Protein AF-A0A397GW23-F1 (afdb_monomer_lite)

Sequence (133 aa):
MIYLKLAGLKISDALLKAILRSCPDINFLILDRSYGFTNIPIIEIAKYCLKLLHLNLDACKSLTDRCISEITRFCPNLKYISLVSLYRDNNISSKSVIEIAQSCPNLVYLNLNGQPFINDESICMIVRSCVNL

Organism: NCBI:txid1348612

pLDDT: mean 95.57, std 4.01, range [76.81, 98.69]

Foldseek 3Di:
DDADADALEAAALVRLQVCLQVCLQYQEYHHHNYEHYALVSLLCNLVRNLNYAEDHPAAYQHAALNSLLSNLQSNQNHAYYAHHYPDPNHHDALSSLLSNLVRHLCHQYYHDHPPPHYDPVSVVSNVVRNVND

Secondary structure (DSSP, 8-state):
-EEEE--S-B--HHHHHHHHHH-TTEEEEE-TT-BS--HHHHHHHHHH-TT--EEE-TT-SS-BHHHHHHHHHH-TT--EEE-----TT-B-BHHHHHHHHHH-TT--EEE-TT-TB--HHHHHHHHHH-TT-

InterPro domains:
  IPR006553 Leucine-rich repeat, cysteine-containing subtype [SM00367] (23-48)
  IPR006553 Leucine-rich repeat, cysteine-containing subtype [SM00367] (49-74)
  IPR006553 Leucine-rich repeat, cysteine-containing subtype [SM00367] (75-103)
  IPR006553 Leucine-rich repeat, cysteine-containing subtype [SM00367] (104-129)
  IPR032675 Leucine-rich repeat domain superfamily [G3DSA:3.80.10.10] (1-133)

Radius of gyration: 13.63 Å; chains: 1; bounding box: 31×33×27 Å

Structure (mmCIF, N/CA/C/O backbone):
data_AF-A0A397GW23-F1
#
_entry.id   AF-A0A397GW23-F1
#
loop_
_atom_site.group_PDB
_atom_site.id
_atom_site.type_symbol
_atom_site.label_atom_id
_atom_site.label_alt_id
_atom_site.label_comp_id
_atom_site.label_asym_id
_atom_site.label_entity_id
_atom_site.label_seq_id
_atom_site.pdbx_PDB_ins_code
_atom_site.Cartn_x
_atom_site.Cartn_y
_atom_site.Cartn_z
_atom_site.occupancy
_atom_site.B_iso_or_equiv
_atom_site.auth_seq_id
_atom_site.auth_comp_id
_atom_site.auth_asym_id
_atom_site.auth_atom_id
_atom_site.pdbx_PDB_model_num
ATOM 1 N N . MET A 1 1 ? -18.464 2.327 8.095 1.00 78.44 1 MET A N 1
ATOM 2 C CA . MET A 1 1 ? -17.479 1.617 7.258 1.00 78.44 1 MET A CA 1
ATOM 3 C C . MET A 1 1 ? -17.502 2.252 5.880 1.00 78.44 1 MET A C 1
ATOM 5 O O . MET A 1 1 ? -18.526 2.138 5.220 1.00 78.44 1 MET A O 1
ATOM 9 N N . ILE A 1 2 ? -16.457 2.982 5.484 1.00 94.12 2 ILE A N 1
ATOM 10 C CA . ILE A 1 2 ? -16.412 3.649 4.171 1.00 94.12 2 ILE A CA 1
ATOM 11 C C . ILE A 1 2 ? -15.640 2.776 3.185 1.00 94.12 2 ILE A C 1
ATOM 13 O O . ILE A 1 2 ? -14.498 2.383 3.445 1.00 94.12 2 ILE A O 1
ATOM 17 N N . TYR A 1 3 ? -16.283 2.496 2.054 1.00 97.44 3 TYR A N 1
ATOM 18 C CA . TYR A 1 3 ? -15.721 1.754 0.936 1.00 97.44 3 TYR A CA 1
ATOM 19 C C . TYR A 1 3 ? -15.589 2.678 -0.270 1.00 97.44 3 TYR A C 1
ATOM 21 O O . TYR A 1 3 ? -16.586 3.228 -0.736 1.00 97.44 3 TYR A O 1
ATOM 29 N N . LEU A 1 4 ? -14.369 2.836 -0.780 1.00 97.50 4 LEU A N 1
ATOM 30 C CA . LEU A 1 4 ? -14.084 3.649 -1.952 1.00 97.50 4 LEU A CA 1
ATOM 31 C C . LEU A 1 4 ? -13.298 2.839 -2.983 1.00 97.50 4 LEU A C 1
ATOM 33 O O . LEU A 1 4 ? -12.176 2.396 -2.733 1.00 97.50 4 LEU A O 1
ATOM 37 N N . LYS A 1 5 ? -13.884 2.700 -4.174 1.00 97.75 5 LYS A N 1
ATOM 38 C CA . LYS A 1 5 ? -13.251 2.067 -5.328 1.00 97.75 5 LYS A CA 1
ATOM 39 C C . LYS A 1 5 ? -13.196 3.030 -6.502 1.00 97.75 5 LYS A C 1
ATOM 41 O O . LYS A 1 5 ? -14.227 3.460 -7.005 1.00 97.75 5 LYS A O 1
ATOM 46 N N . LEU A 1 6 ? -11.980 3.325 -6.942 1.00 96.69 6 LEU A N 1
ATOM 47 C CA . LEU A 1 6 ? -11.660 4.181 -8.076 1.00 96.69 6 LEU A CA 1
ATOM 48 C C . LEU A 1 6 ? -10.734 3.388 -8.997 1.00 96.69 6 LEU A C 1
ATOM 50 O O . LEU A 1 6 ? -9.535 3.633 -9.022 1.00 96.69 6 LEU A O 1
ATOM 54 N N . ALA A 1 7 ? -11.279 2.380 -9.675 1.00 96.50 7 ALA A N 1
ATOM 55 C CA . ALA A 1 7 ? -10.526 1.411 -10.468 1.00 96.50 7 ALA A CA 1
ATOM 56 C C . ALA A 1 7 ? -10.417 1.826 -11.942 1.00 96.50 7 ALA A C 1
ATOM 58 O O . ALA A 1 7 ? -11.426 2.174 -12.554 1.00 96.50 7 ALA A O 1
ATOM 59 N N . GLY A 1 8 ? -9.220 1.746 -12.525 1.00 96.88 8 GLY A N 1
ATOM 60 C CA . GLY A 1 8 ? -8.973 2.032 -13.943 1.00 96.88 8 GLY A CA 1
ATOM 61 C C . GLY A 1 8 ? -9.183 3.495 -14.347 1.00 96.88 8 GLY A C 1
ATOM 62 O O . GLY A 1 8 ? -9.385 3.780 -15.526 1.00 96.88 8 GLY A O 1
ATOM 63 N N . LEU A 1 9 ? -9.165 4.426 -13.390 1.00 97.56 9 LEU A N 1
ATOM 64 C CA . LEU A 1 9 ? -9.433 5.842 -13.626 1.00 97.56 9 LEU A CA 1
ATOM 65 C C . LEU A 1 9 ? -8.136 6.648 -13.762 1.00 97.56 9 LEU A C 1
ATOM 67 O O . LEU A 1 9 ? -7.140 6.397 -13.078 1.00 97.56 9 LEU A O 1
ATOM 71 N N . LYS A 1 10 ? -8.177 7.690 -14.601 1.00 97.44 10 LYS A N 1
ATOM 72 C CA . LYS A 1 10 ? -7.160 8.748 -14.606 1.00 97.44 10 LYS A CA 1
ATOM 73 C C . LYS A 1 10 ? -7.453 9.727 -13.467 1.00 97.44 10 LYS A C 1
ATOM 75 O O . LYS A 1 10 ? -8.380 10.526 -13.564 1.00 97.44 10 LYS A O 1
ATOM 80 N N . ILE A 1 11 ? -6.659 9.678 -12.405 1.00 97.38 11 ILE A N 1
ATOM 81 C CA . ILE A 1 11 ? -6.816 10.472 -11.181 1.00 97.38 11 ILE A CA 1
ATOM 82 C C . ILE A 1 11 ? -5.569 11.336 -11.014 1.00 97.38 11 ILE A C 1
ATOM 84 O O . ILE A 1 11 ? -4.459 10.820 -11.063 1.00 97.38 11 ILE A O 1
ATOM 88 N N . SER A 1 12 ? -5.736 12.643 -10.811 1.00 97.75 12 SER A N 1
ATOM 89 C CA . SER A 1 12 ? -4.613 13.537 -10.510 1.00 97.75 12 SER A CA 1
ATOM 90 C C . SER A 1 12 ? -4.237 13.497 -9.027 1.00 97.75 12 SER A C 1
ATOM 92 O O . SER A 1 12 ? -5.079 13.216 -8.172 1.00 97.75 12 SER A O 1
ATOM 94 N N . ASP A 1 13 ? -3.000 13.886 -8.704 1.00 98.19 13 ASP A N 1
ATOM 95 C CA . ASP A 1 13 ? -2.565 14.086 -7.313 1.00 98.19 13 ASP A CA 1
ATOM 96 C C . ASP A 1 13 ? -3.517 14.996 -6.536 1.00 98.19 13 ASP A C 1
ATOM 98 O O . ASP A 1 13 ? -3.865 14.698 -5.397 1.00 98.19 13 ASP A O 1
ATOM 102 N N . ALA A 1 14 ? -3.958 16.099 -7.149 1.00 98.31 14 ALA A N 1
ATOM 103 C CA . ALA A 1 14 ? -4.851 17.057 -6.506 1.00 98.31 14 ALA A CA 1
ATOM 104 C C . ALA A 1 14 ? -6.192 16.416 -6.121 1.00 98.31 14 ALA A C 1
ATOM 106 O O . ALA A 1 14 ? -6.656 16.598 -4.995 1.00 98.31 14 ALA A O 1
ATOM 107 N N . LEU A 1 15 ? -6.782 15.630 -7.028 1.00 97.38 15 LEU A N 1
ATOM 108 C CA . LEU A 1 15 ? -8.043 14.944 -6.769 1.00 97.38 15 LEU A CA 1
ATOM 109 C C . LEU A 1 15 ? -7.882 13.876 -5.683 1.00 97.38 15 LEU A C 1
ATOM 111 O O . LEU A 1 15 ? -8.672 13.844 -4.743 1.00 97.38 15 LEU A O 1
ATOM 115 N N . LEU A 1 16 ? -6.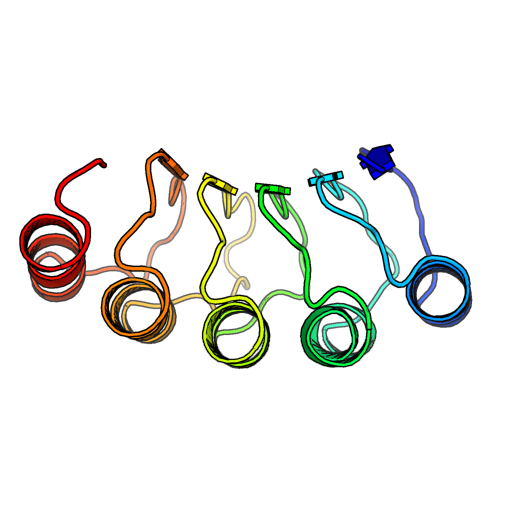844 13.038 -5.771 1.00 96.81 16 LEU A N 1
ATOM 116 C CA . LEU A 1 16 ? -6.629 11.981 -4.783 1.00 96.81 16 LEU A CA 1
ATOM 117 C C . LEU A 1 16 ? -6.382 12.571 -3.387 1.00 96.81 16 LEU A C 1
ATOM 119 O O . LEU A 1 16 ? -6.991 12.126 -2.421 1.00 96.81 16 LEU A O 1
ATOM 123 N N . LYS A 1 17 ? -5.582 13.637 -3.273 1.00 97.12 17 LYS A N 1
ATOM 124 C CA . LYS A 1 17 ? -5.375 14.342 -1.995 1.00 97.12 17 LYS A CA 1
ATOM 125 C C . LYS A 1 17 ? -6.660 14.943 -1.439 1.00 97.12 17 LYS A C 1
ATOM 127 O O . LYS A 1 17 ? -6.882 14.861 -0.234 1.00 97.12 17 LYS A O 1
ATOM 132 N N . ALA A 1 18 ? -7.493 15.548 -2.288 1.00 97.75 18 ALA A N 1
ATOM 133 C CA . ALA A 1 18 ? -8.775 16.100 -1.857 1.00 97.75 18 ALA A CA 1
ATOM 134 C C . ALA A 1 18 ? -9.671 15.005 -1.262 1.00 97.75 18 ALA A C 1
ATOM 136 O O . ALA A 1 18 ? -10.177 15.167 -0.157 1.00 97.75 18 ALA A O 1
ATOM 137 N N . ILE A 1 19 ? -9.773 13.855 -1.935 1.00 95.62 19 ILE A N 1
ATOM 138 C CA . ILE A 1 19 ? -10.533 12.694 -1.455 1.00 95.62 19 ILE A CA 1
ATOM 139 C C . ILE A 1 19 ? -10.017 12.217 -0.093 1.00 95.62 19 ILE A C 1
ATOM 141 O O . ILE A 1 19 ? -10.804 12.075 0.840 1.00 95.62 19 ILE A O 1
ATOM 145 N N . LEU A 1 20 ? -8.703 12.006 0.046 1.00 95.06 20 LEU A N 1
ATOM 146 C CA . LEU A 1 20 ? -8.108 11.519 1.297 1.00 95.06 20 LEU A CA 1
ATOM 147 C C . LEU A 1 20 ? -8.371 12.482 2.466 1.00 95.06 20 LEU A C 1
ATOM 149 O O . LEU A 1 20 ? -8.694 12.043 3.565 1.00 95.06 20 LEU A O 1
ATOM 153 N N . ARG A 1 21 ? -8.296 13.796 2.222 1.00 95.12 21 ARG A N 1
ATOM 154 C CA . ARG A 1 21 ? -8.560 14.833 3.235 1.00 95.12 21 ARG A CA 1
ATOM 155 C C . ARG A 1 21 ? -10.032 14.934 3.618 1.00 95.12 21 ARG A C 1
ATOM 157 O O . ARG A 1 21 ? -10.339 15.196 4.776 1.00 95.12 21 ARG A O 1
ATOM 164 N N . SER A 1 22 ? -10.932 14.754 2.656 1.00 95.06 22 SER A N 1
ATOM 165 C CA . SER A 1 22 ? -12.378 14.835 2.878 1.00 95.06 22 SER A CA 1
ATOM 166 C C . SER A 1 22 ? -12.966 13.558 3.479 1.00 95.06 22 SER A C 1
ATOM 168 O O . SER A 1 22 ? -14.058 13.602 4.041 1.00 95.06 22 SER A O 1
ATOM 170 N N . CYS A 1 23 ? -12.269 12.424 3.373 1.00 91.56 23 CYS A N 1
ATOM 171 C CA . CYS A 1 23 ? -12.761 11.121 3.814 1.00 91.56 23 CYS A CA 1
ATOM 172 C C . CYS A 1 23 ? -11.741 10.391 4.717 1.00 91.56 23 CYS A C 1
ATOM 174 O O . CYS A 1 23 ? -11.206 9.353 4.323 1.00 91.56 23 CYS A O 1
ATOM 176 N N . PRO A 1 24 ? -11.481 10.875 5.948 1.00 88.56 24 PRO A N 1
ATOM 177 C CA . 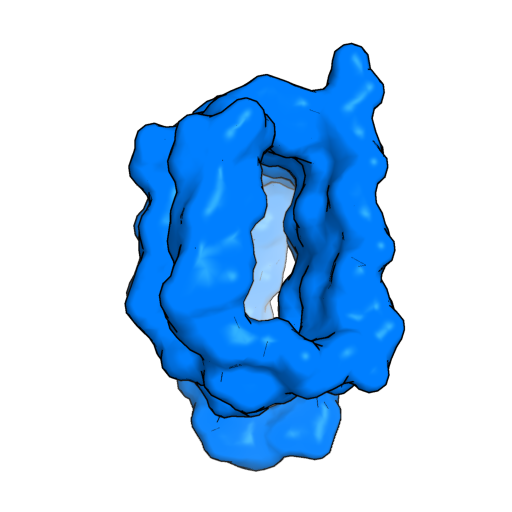PRO A 1 24 ? -10.501 10.253 6.847 1.00 88.56 24 PRO A CA 1
ATOM 178 C C . PRO A 1 24 ? -10.926 8.865 7.370 1.00 88.56 24 PRO A C 1
ATOM 180 O O . PRO A 1 24 ? -10.094 8.057 7.776 1.00 88.56 24 PRO A O 1
ATOM 183 N N . ASP A 1 25 ? -12.221 8.543 7.319 1.00 93.19 25 ASP A N 1
ATOM 184 C CA . ASP A 1 25 ? -12.777 7.276 7.815 1.00 93.19 25 ASP A CA 1
ATOM 185 C C . ASP A 1 25 ? -12.795 6.139 6.771 1.00 93.19 25 ASP A C 1
ATOM 187 O O . ASP A 1 25 ? -13.524 5.156 6.934 1.00 93.19 25 ASP A O 1
ATOM 191 N N . ILE A 1 26 ? -12.017 6.248 5.686 1.00 96.25 26 ILE A N 1
ATOM 192 C CA . ILE A 1 26 ? -11.896 5.181 4.679 1.00 96.25 26 ILE A CA 1
ATOM 193 C C . ILE A 1 26 ? -11.368 3.894 5.327 1.00 96.25 26 ILE A C 1
ATOM 195 O O . ILE A 1 26 ? -10.286 3.863 5.911 1.00 96.25 26 ILE A O 1
ATOM 199 N N . ASN A 1 27 ? -12.130 2.809 5.171 1.00 97.81 27 ASN A N 1
ATOM 200 C CA . ASN A 1 27 ? -11.732 1.467 5.594 1.00 97.81 27 ASN A CA 1
ATOM 201 C C . ASN A 1 27 ? -11.266 0.610 4.410 1.00 97.81 27 ASN A C 1
ATOM 203 O O . ASN A 1 27 ? -10.395 -0.239 4.585 1.00 97.81 27 ASN A O 1
ATOM 207 N N . PHE A 1 28 ? -11.830 0.831 3.219 1.00 98.44 28 PHE A N 1
ATOM 208 C CA . PHE A 1 28 ? -11.479 0.110 1.995 1.00 98.44 28 PHE A CA 1
ATOM 209 C C . PHE A 1 28 ? -11.123 1.117 0.910 1.00 98.44 28 PHE A C 1
ATOM 211 O O . PHE A 1 28 ? -11.976 1.913 0.513 1.00 98.44 28 PHE A O 1
ATOM 218 N N . LEU A 1 29 ? -9.881 1.066 0.432 1.00 98.00 29 LEU A N 1
ATOM 219 C CA . LEU A 1 29 ? -9.387 1.908 -0.650 1.00 98.00 29 LEU A CA 1
ATOM 220 C C . LEU A 1 29 ? -8.867 1.037 -1.791 1.00 98.00 29 LEU A C 1
ATOM 222 O O . LEU A 1 29 ? -7.871 0.328 -1.642 1.00 98.00 29 LEU A O 1
ATOM 226 N N . ILE A 1 30 ? -9.546 1.109 -2.933 1.00 98.31 30 ILE A N 1
ATOM 227 C CA . ILE A 1 30 ? -9.211 0.350 -4.140 1.00 98.31 30 ILE A CA 1
ATOM 228 C C . ILE A 1 30 ? -8.864 1.334 -5.255 1.00 98.31 30 ILE A C 1
ATOM 230 O O . ILE A 1 30 ? -9.736 2.076 -5.713 1.00 98.31 30 ILE A O 1
ATOM 234 N N . LEU A 1 31 ? -7.608 1.323 -5.699 1.00 97.62 31 LEU A N 1
ATOM 235 C CA . LEU A 1 31 ? -7.094 2.149 -6.798 1.00 97.62 31 LEU A CA 1
ATOM 236 C C . LEU A 1 31 ? -6.589 1.292 -7.972 1.00 97.62 31 LEU A C 1
ATOM 238 O O . LEU A 1 31 ? -5.769 1.761 -8.760 1.00 97.62 31 LEU A O 1
ATOM 242 N N . ASP A 1 32 ? -7.047 0.040 -8.088 1.00 95.75 32 ASP A N 1
ATOM 243 C CA . ASP A 1 32 ? -6.520 -0.921 -9.062 1.00 95.75 32 ASP A CA 1
ATOM 244 C C . ASP A 1 32 ? -6.517 -0.356 -10.491 1.00 95.75 32 ASP A C 1
ATOM 246 O O . ASP A 1 32 ? -7.510 0.207 -10.952 1.00 95.75 32 ASP A O 1
ATOM 250 N N . ARG A 1 33 ? -5.383 -0.476 -11.189 1.00 96.19 33 ARG A N 1
ATOM 251 C CA . ARG A 1 33 ? -5.140 0.044 -12.550 1.00 96.19 33 ARG A CA 1
ATOM 252 C C . ARG A 1 33 ? -5.344 1.555 -12.725 1.00 96.19 33 ARG A C 1
ATOM 254 O O . ARG A 1 33 ? -5.295 2.039 -13.857 1.00 96.19 33 ARG A O 1
ATOM 261 N N . SER A 1 34 ? -5.559 2.316 -11.656 1.00 97.00 34 SER A N 1
ATOM 262 C CA . SER A 1 34 ? -5.664 3.771 -11.746 1.00 97.00 34 SER A CA 1
ATOM 263 C C . SER A 1 34 ? -4.295 4.420 -11.903 1.00 97.00 34 SER A C 1
ATOM 265 O O . SER A 1 34 ? -3.268 3.904 -11.455 1.00 97.00 34 SER A O 1
ATOM 267 N N . TYR A 1 35 ? -4.283 5.557 -12.594 1.00 95.38 35 TYR A N 1
ATOM 268 C CA . TYR A 1 35 ? -3.067 6.214 -13.068 1.00 95.38 35 TYR A CA 1
ATOM 269 C C . TYR A 1 35 ? -3.227 7.736 -13.096 1.00 95.38 35 TYR A C 1
ATOM 271 O O . TYR A 1 35 ? -4.324 8.258 -12.933 1.00 95.38 35 TYR A O 1
ATOM 279 N N . GLY A 1 36 ? -2.136 8.462 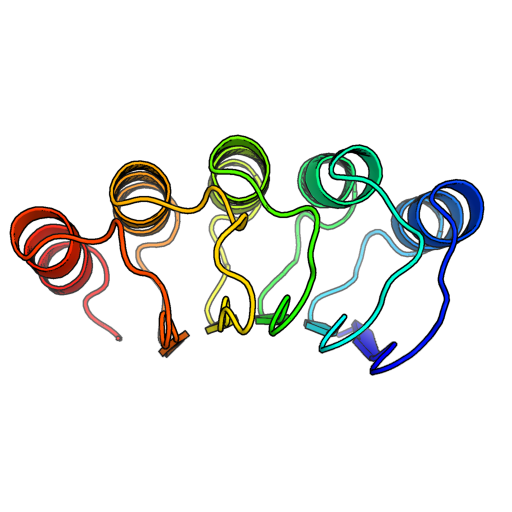-13.346 1.00 96.00 36 GLY A N 1
ATOM 280 C CA . GLY A 1 36 ? -2.136 9.931 -13.392 1.00 96.00 36 GLY A CA 1
ATOM 281 C C . GLY A 1 36 ? -1.752 10.608 -12.074 1.00 96.00 36 GLY A C 1
ATOM 282 O O . GLY A 1 36 ? -1.713 11.838 -12.027 1.00 96.00 36 GLY A O 1
ATOM 283 N N . PHE A 1 37 ? -1.431 9.816 -11.047 1.00 96.19 37 PHE A N 1
ATOM 284 C CA . PHE A 1 37 ? -0.920 10.274 -9.762 1.00 96.19 37 PHE A CA 1
ATOM 285 C C . PHE A 1 37 ? 0.512 9.778 -9.512 1.00 96.19 37 PHE A C 1
ATOM 287 O O . PHE A 1 37 ? 0.926 8.751 -10.047 1.00 96.19 37 PHE A O 1
ATOM 294 N N . THR A 1 38 ? 1.260 10.515 -8.695 1.00 96.19 38 THR A N 1
ATOM 295 C CA . THR A 1 38 ? 2.610 10.190 -8.226 1.00 96.19 38 THR A CA 1
ATOM 296 C C . THR A 1 38 ? 2.567 9.368 -6.933 1.00 96.19 38 THR A C 1
ATOM 298 O O . THR A 1 38 ? 1.509 9.063 -6.386 1.00 96.19 38 THR A O 1
ATOM 301 N N . ASN A 1 39 ? 3.729 9.035 -6.372 1.00 95.44 39 ASN A N 1
ATOM 302 C CA . ASN A 1 39 ? 3.804 8.380 -5.066 1.00 95.44 39 ASN A CA 1
ATOM 303 C C . ASN A 1 39 ? 3.363 9.278 -3.889 1.00 95.44 39 ASN A C 1
ATOM 305 O O . ASN A 1 39 ? 3.100 8.769 -2.799 1.00 95.44 39 ASN A O 1
ATOM 309 N N . ILE A 1 40 ? 3.268 10.599 -4.082 1.00 96.81 40 ILE A N 1
ATOM 310 C CA . ILE A 1 40 ? 2.977 11.568 -3.018 1.00 96.81 40 ILE A CA 1
ATOM 311 C C . ILE A 1 40 ? 1.589 11.356 -2.393 1.00 96.81 40 ILE A C 1
ATOM 313 O O . ILE A 1 40 ? 1.523 11.193 -1.173 1.00 96.81 40 ILE A O 1
ATOM 317 N N . PRO A 1 41 ? 0.473 11.344 -3.150 1.00 96.62 41 PRO A N 1
ATOM 318 C CA . PRO A 1 41 ? -0.840 11.090 -2.560 1.00 96.62 41 PRO A CA 1
ATOM 319 C C . PRO A 1 41 ? -0.952 9.702 -1.920 1.00 96.62 41 PRO A C 1
ATOM 321 O O . PRO A 1 41 ? -1.665 9.558 -0.935 1.00 96.62 41 PRO A O 1
ATOM 324 N N . ILE A 1 42 ? -0.222 8.700 -2.421 1.00 96.19 42 ILE A N 1
ATOM 325 C CA . ILE A 1 42 ? -0.194 7.359 -1.821 1.00 96.19 42 ILE A CA 1
ATOM 326 C C . ILE A 1 42 ? 0.450 7.402 -0.433 1.00 96.19 42 ILE A C 1
ATOM 328 O O . ILE A 1 42 ? -0.084 6.829 0.506 1.00 96.19 42 ILE A O 1
ATOM 332 N N . ILE A 1 43 ? 1.541 8.150 -0.262 1.00 96.50 43 ILE A N 1
ATOM 333 C CA . ILE A 1 43 ? 2.132 8.386 1.063 1.00 96.50 43 ILE A CA 1
ATOM 334 C C . ILE A 1 43 ? 1.167 9.175 1.969 1.00 96.50 43 ILE A C 1
ATOM 336 O O . ILE A 1 43 ? 1.094 8.912 3.166 1.00 96.50 43 ILE A O 1
ATOM 340 N N . GLU A 1 44 ? 0.389 10.123 1.428 1.00 95.88 44 GLU A N 1
ATOM 341 C CA . GLU A 1 44 ? -0.609 10.877 2.210 1.00 95.88 44 GLU A CA 1
ATOM 342 C C . GLU A 1 44 ? -1.762 10.001 2.741 1.00 95.88 44 GLU A C 1
ATOM 344 O O . GLU A 1 44 ? -2.395 10.394 3.721 1.00 95.88 44 GLU A O 1
ATOM 349 N N . ILE A 1 45 ? -1.990 8.797 2.197 1.00 95.38 45 ILE A N 1
ATOM 350 C CA . ILE A 1 45 ? -2.937 7.821 2.769 1.00 95.38 45 ILE A CA 1
ATOM 351 C C . ILE A 1 45 ? -2.614 7.570 4.248 1.00 95.38 45 ILE A C 1
ATOM 353 O O . ILE A 1 45 ? -3.514 7.606 5.086 1.00 95.38 45 ILE A O 1
ATOM 357 N N . ALA A 1 46 ? -1.328 7.414 4.574 1.00 93.56 46 ALA A N 1
ATOM 358 C CA . ALA A 1 46 ? -0.837 7.178 5.930 1.00 93.56 46 ALA A CA 1
ATOM 359 C C . ALA A 1 46 ? -1.156 8.319 6.912 1.00 93.56 46 ALA A C 1
ATOM 361 O O . ALA A 1 46 ? -1.118 8.123 8.120 1.00 93.56 46 ALA A O 1
ATOM 362 N N . LYS A 1 47 ? -1.465 9.520 6.409 1.00 93.44 47 LYS A N 1
ATOM 363 C CA . LYS A 1 47 ? -1.789 10.690 7.237 1.00 93.44 47 LYS A CA 1
ATOM 364 C C . LYS A 1 47 ? -3.277 10.821 7.525 1.00 93.44 47 LYS A C 1
ATOM 366 O O . LYS A 1 47 ? -3.640 11.336 8.578 1.00 93.44 47 LYS A O 1
ATOM 371 N N . TYR A 1 48 ? -4.126 10.415 6.583 1.00 94.75 48 TYR A N 1
ATOM 372 C CA . TYR A 1 48 ? -5.559 10.704 6.644 1.00 94.75 48 TYR A CA 1
ATOM 373 C C . TYR A 1 48 ? -6.421 9.462 6.867 1.00 94.75 48 TYR A C 1
ATOM 375 O O . TYR A 1 48 ? -7.426 9.552 7.561 1.00 94.75 48 TYR A O 1
ATOM 383 N N . CYS A 1 49 ? -6.034 8.302 6.335 1.00 94.50 49 CYS A N 1
ATOM 384 C CA . CYS A 1 49 ? -6.865 7.096 6.328 1.00 94.50 49 CYS A CA 1
ATOM 385 C C . CYS A 1 49 ? -6.410 6.069 7.377 1.00 94.50 49 CYS A C 1
ATOM 387 O O . CYS A 1 49 ? -6.190 4.900 7.072 1.00 94.50 49 CYS A O 1
ATOM 389 N N . LEU A 1 50 ? -6.293 6.494 8.638 1.00 95.44 50 LEU A N 1
ATOM 390 C CA . LEU A 1 50 ? -5.748 5.684 9.745 1.00 95.44 50 LEU A CA 1
ATOM 391 C C . LEU A 1 50 ? -6.611 4.463 10.125 1.00 95.44 50 LEU A C 1
ATOM 393 O O . LEU A 1 50 ? -6.185 3.596 10.886 1.00 95.44 50 LEU A O 1
ATOM 397 N N . LYS A 1 51 ? -7.846 4.392 9.611 1.00 96.12 51 LYS A N 1
ATOM 398 C CA . LYS A 1 51 ? -8.801 3.296 9.844 1.00 96.12 51 LYS A CA 1
ATOM 399 C C . LYS A 1 51 ? -8.819 2.264 8.710 1.00 96.12 51 LYS A C 1
ATOM 401 O O . LYS A 1 51 ? -9.763 1.471 8.624 1.00 96.12 51 LYS A O 1
ATOM 406 N N . LEU A 1 52 ? -7.815 2.279 7.833 1.00 97.50 52 LEU A N 1
ATOM 407 C CA . LEU A 1 52 ? -7.720 1.345 6.718 1.00 97.50 52 LEU A CA 1
ATOM 408 C C . LEU A 1 52 ? -7.661 -0.110 7.189 1.00 97.50 52 LEU A C 1
ATOM 410 O O . LEU A 1 52 ? -6.876 -0.482 8.057 1.00 97.50 52 LEU A O 1
ATOM 414 N N . LEU A 1 53 ? -8.494 -0.930 6.554 1.00 98.25 53 LEU A N 1
ATOM 415 C CA . LEU A 1 53 ? -8.562 -2.380 6.721 1.00 98.25 53 LEU A CA 1
ATOM 416 C C . LEU A 1 53 ? -8.198 -3.103 5.421 1.00 98.25 53 LEU A C 1
ATOM 418 O O . LEU A 1 53 ? -7.670 -4.212 5.463 1.00 98.25 53 LEU A O 1
ATOM 422 N N . HIS A 1 54 ? -8.475 -2.484 4.272 1.00 98.69 54 HIS A N 1
ATOM 423 C CA . HIS A 1 54 ? -8.262 -3.070 2.958 1.00 98.69 54 HIS A CA 1
ATOM 424 C C . HIS A 1 54 ? -7.660 -2.045 2.004 1.00 98.69 54 HIS A C 1
ATOM 426 O O . HIS A 1 54 ? -8.249 -0.990 1.752 1.00 98.69 54 HIS A O 1
ATOM 432 N N . LEU A 1 55 ? -6.517 -2.399 1.428 1.00 98.56 55 LEU A N 1
ATOM 433 C CA . LEU A 1 55 ? -5.819 -1.599 0.439 1.00 98.56 55 LEU A CA 1
ATOM 434 C C . LEU A 1 55 ? -5.530 -2.434 -0.807 1.00 98.56 55 LEU A C 1
ATOM 436 O O . LEU A 1 55 ? -4.895 -3.485 -0.734 1.00 98.56 55 LEU A O 1
ATOM 440 N N . ASN A 1 56 ? -5.960 -1.934 -1.961 1.00 98.56 56 ASN A N 1
ATOM 441 C CA . ASN A 1 56 ? -5.591 -2.496 -3.253 1.00 98.56 56 ASN A CA 1
ATOM 442 C C . ASN A 1 56 ? -4.980 -1.397 -4.130 1.00 98.56 56 ASN A C 1
ATOM 444 O O . ASN A 1 56 ? -5.651 -0.417 -4.465 1.00 98.56 56 ASN A O 1
ATOM 448 N N . LEU A 1 57 ? -3.712 -1.593 -4.495 1.00 97.38 57 LEU A N 1
ATOM 449 C CA . LEU A 1 57 ? -2.935 -0.736 -5.394 1.00 97.38 57 LEU A CA 1
ATOM 450 C C . LEU A 1 57 ? -2.419 -1.529 -6.608 1.00 97.38 57 LEU A C 1
ATOM 452 O O . LEU A 1 57 ? -1.372 -1.210 -7.175 1.00 97.38 57 LEU A O 1
ATOM 456 N N . ASP A 1 58 ? -3.129 -2.589 -6.992 1.00 97.62 58 ASP A N 1
ATOM 457 C CA . ASP A 1 58 ? -2.747 -3.450 -8.105 1.00 97.62 58 ASP A CA 1
ATOM 458 C C . ASP A 1 58 ? -2.556 -2.629 -9.382 1.00 97.62 58 ASP A C 1
ATOM 460 O O . ASP A 1 58 ? -3.385 -1.795 -9.744 1.00 97.62 58 ASP A O 1
ATOM 464 N N . ALA A 1 59 ? -1.473 -2.892 -10.107 1.00 95.69 59 ALA A N 1
ATOM 465 C CA . ALA A 1 59 ? -1.164 -2.260 -11.383 1.00 95.69 59 ALA A CA 1
ATOM 466 C C . ALA A 1 59 ? -1.152 -0.715 -11.352 1.00 95.69 59 ALA A C 1
ATOM 468 O O . ALA A 1 59 ? -1.411 -0.070 -12.377 1.00 95.69 59 ALA A O 1
ATOM 469 N N . CYS A 1 60 ? -0.774 -0.113 -10.221 1.00 94.50 60 CYS A N 1
ATOM 470 C CA . CYS A 1 60 ? -0.349 1.286 -10.145 1.00 94.50 60 CYS A CA 1
ATOM 471 C C . CYS A 1 60 ? 1.156 1.415 -10.478 1.00 94.50 60 CYS A C 1
ATOM 473 O O . CYS A 1 60 ? 1.960 0.587 -10.054 1.00 94.50 60 CYS A O 1
ATOM 475 N N . LYS A 1 61 ? 1.544 2.448 -11.246 1.00 89.50 61 LYS A N 1
ATOM 476 C CA . LYS A 1 61 ? 2.927 2.649 -11.753 1.00 89.50 61 LYS A CA 1
ATOM 477 C C . LYS A 1 61 ? 3.871 3.381 -10.794 1.00 89.50 61 LYS A C 1
ATOM 479 O O . LYS A 1 61 ? 5.077 3.356 -10.981 1.00 89.50 61 LYS A O 1
ATOM 484 N N . SER A 1 62 ? 3.334 4.090 -9.804 1.00 87.31 62 SER A N 1
ATOM 485 C CA . SER A 1 62 ? 4.109 5.002 -8.948 1.00 87.31 62 SER A CA 1
ATOM 486 C C . SER A 1 62 ? 4.268 4.477 -7.525 1.00 87.31 62 SER A C 1
ATOM 488 O O . SER A 1 62 ? 4.274 5.257 -6.574 1.00 87.31 62 SER A O 1
ATOM 490 N N . LEU A 1 63 ? 4.363 3.156 -7.363 1.00 93.69 63 LEU A N 1
ATOM 491 C CA . LEU A 1 63 ? 4.557 2.539 -6.056 1.00 93.69 63 LEU A CA 1
ATOM 492 C C . LEU A 1 63 ? 6.046 2.395 -5.742 1.00 93.69 63 LEU A C 1
ATOM 494 O O . LEU A 1 63 ? 6.869 2.055 -6.591 1.00 93.69 63 LEU A O 1
ATOM 498 N N . THR A 1 64 ? 6.386 2.673 -4.489 1.00 95.31 64 THR A N 1
ATOM 499 C CA . THR A 1 64 ? 7.750 2.572 -3.961 1.00 95.31 64 THR A CA 1
ATOM 500 C C . THR A 1 64 ? 7.711 1.939 -2.582 1.00 95.31 64 THR A C 1
ATOM 502 O O . THR A 1 64 ? 6.689 2.048 -1.901 1.00 95.31 64 THR A O 1
ATOM 505 N N . ASP A 1 65 ? 8.825 1.365 -2.127 1.00 97.12 65 ASP A N 1
ATOM 506 C CA . ASP A 1 65 ? 8.920 0.828 -0.764 1.00 97.12 65 ASP A CA 1
ATOM 507 C C . ASP A 1 65 ? 8.496 1.841 0.311 1.00 97.12 65 ASP A C 1
ATOM 509 O O . ASP A 1 65 ? 7.846 1.494 1.295 1.00 97.12 65 ASP A O 1
ATOM 513 N N . ARG A 1 66 ? 8.783 3.129 0.084 1.00 97.12 66 ARG A N 1
ATOM 514 C CA . ARG A 1 66 ? 8.365 4.211 0.981 1.00 97.12 66 ARG A CA 1
ATOM 515 C C . ARG A 1 66 ? 6.844 4.345 1.071 1.00 97.12 66 ARG A C 1
ATOM 517 O O . ARG A 1 66 ? 6.339 4.623 2.150 1.00 97.12 66 ARG A O 1
ATOM 524 N N . CYS A 1 67 ? 6.118 4.163 -0.033 1.00 96.75 67 CYS A N 1
ATOM 525 C CA . CYS A 1 67 ? 4.653 4.195 -0.021 1.00 96.75 67 CYS A CA 1
ATOM 526 C C . CYS A 1 67 ? 4.101 3.162 0.954 1.00 96.75 67 CYS A C 1
ATOM 528 O O . CYS A 1 67 ? 3.282 3.495 1.803 1.00 96.75 67 CYS A O 1
ATOM 530 N N . ILE A 1 68 ? 4.573 1.922 0.823 1.00 97.75 68 ILE A N 1
ATOM 531 C CA . ILE A 1 68 ? 4.093 0.810 1.636 1.00 97.75 68 ILE A CA 1
ATOM 532 C C . ILE A 1 68 ? 4.496 1.023 3.085 1.00 97.75 68 ILE A C 1
ATOM 534 O O . ILE A 1 68 ? 3.642 0.931 3.956 1.00 97.75 68 ILE A O 1
ATOM 538 N N . SER A 1 69 ? 5.751 1.407 3.323 1.00 97.69 69 SER A N 1
ATOM 539 C CA . SER A 1 69 ? 6.262 1.572 4.677 1.00 97.69 69 SER A CA 1
ATOM 540 C C . SER A 1 69 ? 5.533 2.646 5.481 1.00 97.69 69 SER A C 1
ATOM 542 O O . SER A 1 69 ? 5.192 2.425 6.641 1.00 97.69 69 SER A O 1
ATOM 544 N N . GLU A 1 70 ? 5.235 3.793 4.868 1.00 97.69 70 GLU A N 1
ATOM 545 C CA . GLU A 1 70 ? 4.438 4.828 5.528 1.00 97.69 70 GLU A CA 1
ATOM 546 C C . GLU A 1 70 ? 3.017 4.322 5.808 1.00 97.69 70 GLU A C 1
ATOM 548 O O . GLU A 1 70 ? 2.528 4.433 6.928 1.00 97.69 70 GLU A O 1
ATOM 553 N N . ILE A 1 71 ? 2.355 3.707 4.827 1.00 97.88 71 ILE A N 1
ATOM 554 C CA . ILE A 1 71 ? 0.983 3.223 5.010 1.00 97.88 71 ILE A CA 1
ATOM 555 C C . ILE A 1 71 ? 0.898 2.183 6.131 1.00 97.88 71 ILE A C 1
ATOM 557 O O . ILE A 1 71 ? 0.054 2.320 7.014 1.00 97.88 71 ILE A O 1
ATOM 561 N N . THR A 1 72 ? 1.749 1.158 6.119 1.00 97.50 72 THR A N 1
ATOM 562 C CA . THR A 1 72 ? 1.665 0.043 7.073 1.00 97.50 72 THR A CA 1
ATOM 563 C C . THR A 1 72 ? 1.984 0.489 8.492 1.00 97.50 72 THR A C 1
ATOM 565 O O . THR A 1 72 ? 1.308 0.058 9.424 1.00 97.50 72 THR A O 1
ATOM 568 N N . ARG A 1 73 ? 2.939 1.413 8.661 1.00 97.00 73 ARG A N 1
ATOM 569 C CA . ARG A 1 73 ? 3.309 1.969 9.971 1.00 97.00 73 ARG A CA 1
ATOM 570 C C . ARG A 1 73 ? 2.161 2.727 10.635 1.00 97.00 73 ARG A C 1
ATOM 572 O O . ARG A 1 73 ? 1.985 2.635 11.846 1.00 97.00 73 ARG A O 1
ATOM 579 N N . PHE A 1 74 ? 1.387 3.482 9.856 1.00 96.62 74 PHE A N 1
ATOM 580 C CA . PHE A 1 74 ? 0.286 4.299 10.378 1.00 96.62 74 PHE A CA 1
ATOM 581 C C . PHE A 1 74 ? -1.086 3.611 10.308 1.00 96.62 74 PHE A C 1
ATOM 583 O O . PHE A 1 74 ? -2.035 4.080 10.935 1.00 96.62 74 PHE A O 1
ATOM 590 N N . CYS A 1 75 ? -1.196 2.481 9.602 1.00 96.75 75 CYS A N 1
ATOM 591 C CA . CYS A 1 75 ? -2.420 1.683 9.484 1.00 96.75 75 CYS A CA 1
ATOM 592 C C . CYS A 1 75 ? -2.208 0.239 9.995 1.00 96.75 75 CYS A C 1
ATOM 594 O O . CYS A 1 75 ? -2.363 -0.714 9.226 1.00 96.75 75 CYS A O 1
ATOM 596 N N . PRO A 1 76 ? -1.905 0.028 11.291 1.00 96.19 76 PRO A N 1
ATOM 597 C CA . PRO A 1 76 ? -1.568 -1.299 11.832 1.00 96.19 76 PRO A CA 1
ATOM 598 C C . PRO A 1 76 ? -2.739 -2.300 11.824 1.00 96.19 76 PRO A C 1
ATOM 600 O O . PRO A 1 76 ? -2.546 -3.499 12.017 1.00 96.19 76 PRO A O 1
ATOM 603 N N . ASN A 1 77 ? -3.966 -1.821 11.592 1.00 96.44 77 ASN A N 1
ATOM 604 C CA . ASN A 1 77 ? -5.179 -2.640 11.513 1.00 96.44 77 ASN A CA 1
ATOM 605 C C . ASN A 1 77 ? -5.470 -3.181 10.102 1.00 96.44 77 ASN A C 1
ATOM 607 O O . ASN A 1 77 ? -6.529 -3.779 9.893 1.00 96.44 77 ASN A O 1
ATOM 611 N N . LEU A 1 78 ? -4.570 -2.969 9.136 1.00 97.94 78 LEU A N 1
ATOM 612 C CA . LEU A 1 78 ? -4.700 -3.535 7.797 1.00 97.94 78 LEU A CA 1
ATOM 613 C C . LEU A 1 78 ? -4.840 -5.061 7.861 1.00 97.94 78 LEU A C 1
ATOM 615 O O . LEU A 1 78 ? -4.052 -5.756 8.499 1.00 97.94 78 LEU A O 1
ATOM 619 N N . LYS A 1 79 ? -5.853 -5.570 7.159 1.00 98.31 79 LYS A N 1
ATOM 620 C CA . LYS A 1 79 ? -6.156 -7.001 7.025 1.00 98.31 79 LYS A CA 1
ATOM 621 C C . LYS A 1 79 ? -5.942 -7.513 5.608 1.00 98.31 79 LYS A C 1
ATOM 623 O O . LYS A 1 79 ? -5.718 -8.702 5.423 1.00 98.31 79 LYS A O 1
ATOM 628 N N . TYR A 1 80 ? -6.018 -6.633 4.617 1.00 98.69 80 TYR A N 1
ATOM 629 C CA . TYR A 1 80 ? -5.895 -6.995 3.213 1.00 98.69 80 TYR A CA 1
ATOM 630 C C . TYR A 1 80 ? -4.997 -5.999 2.492 1.00 98.69 80 TYR A C 1
ATOM 632 O O . TYR A 1 80 ? -5.274 -4.796 2.495 1.00 98.69 80 TYR A O 1
ATOM 640 N N . ILE A 1 81 ? -3.957 -6.512 1.839 1.00 98.56 81 ILE A N 1
ATOM 641 C CA . ILE A 1 81 ? -3.052 -5.738 0.992 1.00 98.56 81 ILE A CA 1
ATOM 642 C C . ILE A 1 81 ? -2.886 -6.464 -0.348 1.00 98.56 81 ILE A C 1
ATOM 644 O O . ILE A 1 81 ? -2.507 -7.632 -0.394 1.00 98.56 81 ILE A O 1
ATOM 648 N N . SER A 1 82 ? -3.139 -5.764 -1.452 1.00 98.50 82 SER A N 1
ATOM 649 C CA . SER A 1 82 ? -2.847 -6.257 -2.802 1.00 98.50 82 SER A CA 1
ATOM 650 C C . SER A 1 82 ? -1.987 -5.248 -3.551 1.00 98.50 82 SER A C 1
ATOM 652 O O . SER A 1 82 ? -2.350 -4.072 -3.653 1.00 98.50 82 SER A O 1
ATOM 654 N N . LEU A 1 83 ? -0.824 -5.718 -4.006 1.00 97.19 83 LEU A N 1
ATOM 655 C CA . LEU A 1 83 ? 0.224 -4.948 -4.672 1.00 97.19 83 LEU A CA 1
ATOM 656 C C . LEU A 1 83 ? 0.678 -5.667 -5.947 1.00 97.19 83 LEU A C 1
ATOM 658 O O . LEU A 1 83 ? 1.875 -5.799 -6.190 1.00 97.19 83 LEU A O 1
ATOM 662 N N . VAL A 1 84 ? -0.243 -6.180 -6.759 1.00 96.62 84 VAL A N 1
ATOM 663 C CA . VAL A 1 84 ? 0.126 -6.842 -8.018 1.00 96.62 84 VAL A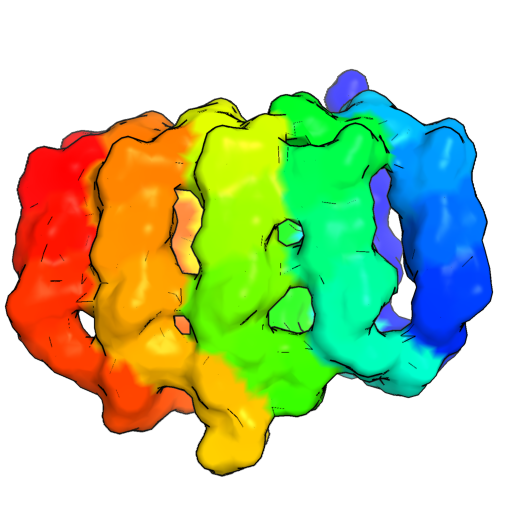 CA 1
ATOM 664 C C . VAL A 1 84 ? 0.861 -5.857 -8.920 1.00 96.62 84 VAL A C 1
ATOM 666 O O . VAL A 1 84 ? 0.369 -4.756 -9.167 1.00 96.62 84 VAL A O 1
ATOM 669 N N . SER A 1 85 ? 2.011 -6.249 -9.462 1.00 93.69 85 SER A N 1
ATOM 670 C CA . SER A 1 85 ? 2.715 -5.437 -10.455 1.00 93.69 85 SER A CA 1
ATOM 671 C C . SER A 1 85 ? 2.521 -5.983 -11.867 1.00 93.69 85 SER A C 1
ATOM 673 O O . SER A 1 85 ? 2.659 -7.178 -12.115 1.00 93.69 85 SER A O 1
ATOM 675 N N . LEU A 1 86 ? 2.244 -5.075 -12.806 1.00 90.94 86 LEU A N 1
ATOM 676 C CA . LEU A 1 86 ? 2.275 -5.328 -14.253 1.00 90.94 86 LEU A CA 1
ATOM 677 C C . LEU A 1 86 ? 3.435 -4.594 -14.943 1.00 90.94 86 LEU A C 1
ATOM 679 O O . LEU A 1 86 ? 3.539 -4.612 -16.169 1.00 90.94 86 LEU A O 1
ATOM 683 N N . TYR A 1 87 ? 4.291 -3.919 -14.170 1.00 84.25 87 TYR A N 1
ATOM 684 C CA . TYR A 1 87 ? 5.341 -3.052 -14.694 1.00 84.25 87 TYR A CA 1
ATOM 685 C C . TYR A 1 87 ? 6.703 -3.410 -14.103 1.00 84.25 87 TYR A C 1
ATOM 687 O O . TYR A 1 87 ? 6.809 -3.788 -12.936 1.00 84.25 87 TYR A O 1
ATOM 695 N N . ARG A 1 88 ? 7.755 -3.293 -14.922 1.00 77.00 88 ARG A N 1
ATOM 696 C CA . ARG A 1 88 ? 9.132 -3.617 -14.509 1.00 77.00 88 ARG A CA 1
ATOM 697 C C . ARG A 1 88 ? 9.776 -2.525 -13.654 1.00 77.00 88 ARG A C 1
ATOM 699 O O . ARG A 1 88 ? 10.752 -2.800 -12.974 1.00 77.00 88 ARG A O 1
ATOM 706 N N . ASP A 1 89 ? 9.253 -1.306 -13.720 1.00 76.81 89 ASP A N 1
ATOM 707 C CA . ASP A 1 89 ? 9.731 -0.118 -13.008 1.00 76.81 89 ASP A CA 1
ATOM 708 C C . ASP A 1 89 ? 9.102 0.051 -11.616 1.00 76.81 89 ASP A C 1
ATOM 710 O O . ASP A 1 89 ? 9.395 1.024 -10.922 1.00 76.81 89 ASP A O 1
ATOM 714 N N . ASN A 1 90 ? 8.268 -0.897 -11.173 1.00 77.00 90 ASN A N 1
ATOM 715 C CA . ASN A 1 90 ? 7.726 -0.873 -9.820 1.00 77.00 90 ASN A CA 1
ATOM 716 C C . ASN A 1 90 ? 8.832 -1.146 -8.797 1.00 77.00 90 ASN A C 1
ATOM 718 O O . ASN A 1 90 ? 9.509 -2.172 -8.848 1.00 77.00 90 ASN A O 1
ATOM 722 N N . ASN A 1 91 ? 8.990 -0.229 -7.844 1.00 87.44 91 ASN A N 1
ATOM 723 C CA . ASN A 1 91 ? 10.092 -0.248 -6.886 1.00 87.44 91 ASN A CA 1
ATOM 724 C C . ASN A 1 91 ? 9.639 -0.785 -5.519 1.00 87.44 91 ASN A C 1
ATOM 726 O O . ASN A 1 91 ? 9.885 -0.166 -4.479 1.00 87.44 91 ASN A O 1
ATOM 730 N N . ILE A 1 92 ? 8.897 -1.895 -5.553 1.00 95.44 92 ILE A N 1
ATOM 731 C CA . ILE A 1 92 ? 8.501 -2.671 -4.378 1.00 95.44 92 ILE A CA 1
ATOM 732 C C . ILE A 1 92 ? 9.457 -3.853 -4.258 1.00 95.44 92 ILE A C 1
ATOM 734 O O . ILE A 1 92 ? 9.651 -4.618 -5.203 1.00 95.44 92 ILE A O 1
ATOM 738 N N . SER A 1 93 ? 10.064 -3.989 -3.087 1.00 96.25 93 SER A N 1
ATOM 739 C CA . SER A 1 93 ? 11.053 -5.015 -2.793 1.00 96.25 93 SER A CA 1
ATOM 740 C C . SER A 1 93 ? 10.743 -5.737 -1.486 1.00 96.25 93 SER A C 1
ATOM 742 O O . SER A 1 93 ? 9.791 -5.421 -0.767 1.00 96.25 93 SER A O 1
ATOM 744 N N . SER A 1 94 ? 11.614 -6.680 -1.140 1.00 97.56 94 SER A N 1
ATOM 745 C CA . SER A 1 94 ? 11.634 -7.360 0.159 1.00 97.56 94 SER A CA 1
ATOM 746 C C . SER A 1 94 ? 11.568 -6.391 1.356 1.00 97.56 94 SER A C 1
ATOM 748 O O . SER A 1 94 ? 11.044 -6.758 2.402 1.00 97.56 94 SER A O 1
ATOM 750 N N . LYS A 1 95 ? 12.011 -5.130 1.211 1.00 97.19 95 LYS A N 1
ATOM 751 C CA . LYS A 1 95 ? 11.875 -4.100 2.260 1.00 97.19 95 LYS A CA 1
ATOM 752 C C . LYS A 1 95 ? 10.415 -3.793 2.602 1.00 97.19 95 LYS A C 1
ATOM 754 O O . LYS A 1 95 ? 10.076 -3.736 3.779 1.00 97.19 95 LYS A O 1
ATOM 759 N N . SER A 1 96 ? 9.551 -3.634 1.595 1.00 97.31 96 SER A N 1
ATOM 760 C CA . SER A 1 96 ? 8.107 -3.450 1.808 1.00 97.31 96 SER A CA 1
ATOM 761 C C . SER A 1 96 ? 7.497 -4.627 2.557 1.00 97.31 96 SER A C 1
ATOM 763 O O . SER A 1 96 ? 6.704 -4.443 3.473 1.00 97.31 96 SER A O 1
A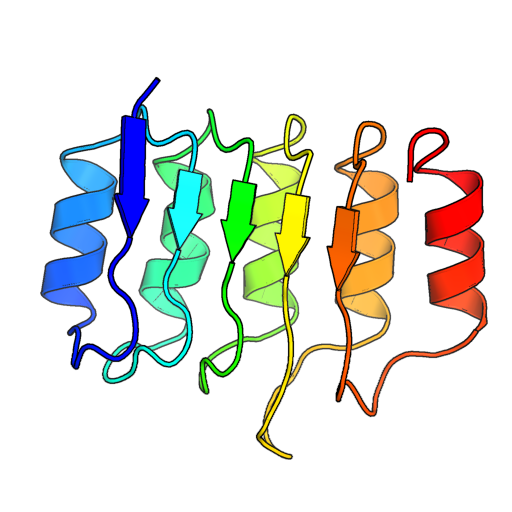TOM 765 N N . VAL A 1 97 ? 7.881 -5.841 2.163 1.00 97.81 97 VAL A N 1
ATOM 766 C CA . VAL A 1 97 ? 7.369 -7.089 2.736 1.00 97.81 97 VAL A CA 1
ATOM 767 C C . VAL A 1 97 ? 7.748 -7.206 4.214 1.00 97.81 97 VAL A C 1
ATOM 769 O O . VAL A 1 97 ? 6.903 -7.529 5.045 1.00 97.81 97 VAL A O 1
ATOM 772 N N . ILE A 1 98 ? 8.992 -6.868 4.556 1.00 97.69 98 ILE A N 1
ATOM 773 C CA . ILE A 1 98 ? 9.475 -6.832 5.941 1.00 97.69 98 ILE A CA 1
ATOM 774 C C . ILE A 1 98 ? 8.680 -5.824 6.779 1.00 97.69 98 ILE A C 1
ATOM 776 O O . ILE A 1 98 ? 8.246 -6.159 7.880 1.00 97.69 98 ILE A O 1
ATOM 780 N N . GLU A 1 99 ? 8.440 -4.617 6.263 1.00 97.94 99 GLU A N 1
ATOM 781 C CA . GLU A 1 99 ? 7.682 -3.604 7.005 1.00 97.94 99 GLU A CA 1
ATOM 782 C C . GLU A 1 99 ? 6.211 -4.013 7.197 1.00 97.94 99 GLU A C 1
ATOM 784 O O . GLU A 1 99 ? 5.655 -3.798 8.277 1.00 97.94 99 GLU A O 1
ATOM 789 N N . ILE A 1 100 ? 5.588 -4.645 6.189 1.00 98.19 100 ILE A N 1
ATOM 790 C CA . ILE A 1 100 ? 4.242 -5.231 6.312 1.00 98.19 100 ILE A CA 1
ATOM 791 C C . ILE A 1 100 ? 4.229 -6.255 7.453 1.00 98.19 100 ILE A C 1
ATOM 793 O O . ILE A 1 100 ? 3.378 -6.164 8.336 1.00 98.19 100 ILE A O 1
ATOM 797 N N . ALA A 1 101 ? 5.188 -7.189 7.464 1.00 97.50 101 ALA A N 1
ATOM 798 C CA . ALA A 1 101 ? 5.291 -8.222 8.495 1.00 97.50 101 ALA A CA 1
ATOM 799 C C . ALA A 1 101 ? 5.424 -7.619 9.902 1.00 97.50 101 ALA A C 1
ATOM 801 O O . ALA A 1 101 ? 4.833 -8.118 10.855 1.00 97.50 101 ALA A O 1
ATOM 802 N N . GLN A 1 102 ? 6.192 -6.538 10.040 1.00 97.19 102 GLN A N 1
ATOM 803 C CA . GLN A 1 102 ? 6.429 -5.880 11.325 1.00 97.19 102 GLN A CA 1
ATOM 804 C C . GLN A 1 102 ? 5.251 -5.016 11.790 1.00 97.19 102 GLN A C 1
ATOM 806 O O . GLN A 1 102 ? 5.007 -4.916 12.991 1.00 97.19 102 GLN A O 1
ATOM 811 N N . SER A 1 103 ? 4.524 -4.389 10.863 1.00 97.88 103 SER A N 1
ATOM 812 C CA . SER A 1 103 ? 3.518 -3.371 11.196 1.00 97.88 103 SER A CA 1
ATOM 813 C C . SER A 1 103 ? 2.081 -3.893 11.184 1.00 97.88 103 SER A C 1
ATOM 815 O O . SER A 1 103 ? 1.210 -3.302 11.821 1.00 97.88 103 SER A O 1
ATOM 817 N N . CYS A 1 104 ? 1.807 -4.983 10.462 1.00 97.44 104 CYS A N 1
ATOM 818 C CA . CYS A 1 104 ? 0.456 -5.502 10.235 1.00 97.44 104 CYS A CA 1
ATOM 819 C C . CYS A 1 104 ? 0.341 -6.990 10.639 1.00 97.44 104 CYS A C 1
ATOM 821 O O . CYS A 1 104 ? 0.079 -7.842 9.790 1.00 97.44 104 CYS A O 1
ATOM 823 N N . PRO A 1 105 ? 0.487 -7.348 11.931 1.00 96.31 105 PRO A N 1
ATOM 824 C CA . PRO A 1 105 ? 0.457 -8.749 12.383 1.00 96.31 105 PRO A CA 1
ATOM 825 C C . PRO A 1 105 ? -0.914 -9.432 12.205 1.00 96.31 105 PRO A C 1
ATOM 827 O O . PRO A 1 105 ? -1.014 -10.656 12.213 1.00 96.31 105 PRO A O 1
ATOM 830 N N . ASN A 1 106 ? -1.982 -8.649 12.019 1.00 96.75 106 ASN A N 1
ATOM 831 C CA . ASN A 1 106 ? -3.347 -9.142 11.802 1.00 96.75 106 ASN A CA 1
ATOM 832 C C . ASN A 1 106 ? -3.727 -9.251 10.315 1.00 96.75 106 ASN A C 1
ATOM 834 O O . ASN A 1 106 ? -4.917 -9.298 9.992 1.00 96.75 106 ASN A O 1
ATOM 838 N N . LEU A 1 107 ? -2.741 -9.242 9.413 1.00 98.12 107 LEU A N 1
ATOM 839 C CA . LEU A 1 107 ? -2.976 -9.416 7.986 1.00 98.12 107 LEU A CA 1
ATOM 840 C C . LEU A 1 107 ? -3.573 -10.806 7.709 1.00 98.12 107 LEU A C 1
ATOM 842 O O . LEU A 1 107 ? -3.136 -11.795 8.287 1.00 98.12 107 LEU A O 1
ATOM 846 N N . VAL A 1 108 ? -4.582 -10.842 6.839 1.00 98.25 108 VAL A N 1
ATOM 847 C CA . VAL A 1 108 ? -5.342 -12.042 6.432 1.00 98.25 108 VAL A CA 1
ATOM 848 C C . VAL A 1 108 ? -5.220 -12.294 4.929 1.00 98.25 108 VAL A C 1
ATOM 850 O O . VAL A 1 108 ? -5.522 -13.370 4.435 1.00 98.25 108 VAL A O 1
ATOM 853 N N . TYR A 1 109 ? -4.800 -11.288 4.164 1.00 98.56 109 TYR A N 1
ATOM 854 C CA . TYR A 1 109 ? -4.570 -11.437 2.737 1.00 98.56 109 TYR A CA 1
ATOM 855 C C . TYR A 1 109 ? -3.416 -10.556 2.276 1.00 98.56 109 TYR A C 1
ATOM 857 O O . TYR A 1 109 ? -3.398 -9.346 2.535 1.00 98.56 109 TYR A O 1
ATOM 865 N N . LEU A 1 110 ? -2.498 -11.162 1.524 1.00 98.38 110 LEU A N 1
ATOM 866 C CA . LEU A 1 110 ? -1.378 -10.491 0.884 1.00 98.38 110 LEU A CA 1
ATOM 867 C C . LEU A 1 110 ? -1.198 -11.018 -0.537 1.00 98.38 110 LEU A C 1
ATOM 869 O O . LEU A 1 110 ? -0.956 -12.204 -0.738 1.00 98.38 110 LEU A O 1
ATOM 873 N N . ASN A 1 111 ? -1.264 -10.126 -1.522 1.00 98.06 111 ASN A N 1
ATOM 874 C CA . ASN A 1 111 ? -0.972 -10.462 -2.911 1.00 98.06 111 ASN A CA 1
ATOM 875 C C . ASN A 1 111 ? 0.204 -9.635 -3.432 1.00 98.06 111 ASN A C 1
ATOM 877 O O . ASN A 1 111 ? 0.131 -8.408 -3.522 1.00 98.06 111 ASN A O 1
ATOM 881 N N . LEU A 1 112 ? 1.277 -10.340 -3.785 1.00 96.38 112 LEU A N 1
ATOM 882 C CA . LEU A 1 112 ? 2.549 -9.791 -4.254 1.00 96.38 112 LEU A CA 1
ATOM 883 C C . LEU A 1 112 ? 2.895 -10.287 -5.668 1.00 96.38 112 LEU A C 1
ATOM 885 O O . LEU A 1 112 ? 4.061 -10.293 -6.063 1.00 96.38 112 LEU A O 1
ATOM 889 N N . ASN A 1 113 ? 1.902 -10.736 -6.444 1.00 95.50 113 ASN A N 1
ATOM 890 C CA . ASN A 1 113 ? 2.151 -11.259 -7.784 1.00 95.50 113 ASN A CA 1
ATOM 891 C C . ASN A 1 113 ? 2.860 -10.231 -8.677 1.00 95.50 113 ASN A C 1
ATOM 893 O O . ASN A 1 113 ? 2.515 -9.048 -8.711 1.00 95.50 113 ASN A O 1
ATOM 897 N N . GLY A 1 114 ? 3.842 -10.708 -9.442 1.00 93.44 114 GLY A N 1
ATOM 898 C CA . GLY A 1 114 ? 4.592 -9.878 -10.383 1.00 93.44 114 GLY A CA 1
ATOM 899 C C . GLY A 1 114 ? 5.648 -8.978 -9.740 1.00 93.44 114 GLY A C 1
ATOM 900 O O . GLY A 1 114 ? 6.132 -8.079 -10.418 1.00 93.44 114 GLY A O 1
ATOM 901 N N . GLN A 1 115 ? 6.016 -9.198 -8.473 1.00 94.19 115 GLN A N 1
ATOM 902 C CA . GLN A 1 115 ? 7.068 -8.441 -7.789 1.00 94.19 115 GLN A CA 1
ATOM 903 C C . GLN A 1 115 ? 8.439 -9.131 -7.926 1.00 94.19 115 GLN A C 1
ATOM 905 O O . GLN A 1 115 ? 8.701 -10.111 -7.229 1.00 94.19 115 GLN A O 1
ATOM 910 N N . PRO A 1 116 ? 9.339 -8.648 -8.804 1.00 91.31 116 PRO A N 1
ATOM 911 C CA . PRO A 1 116 ? 10.578 -9.360 -9.128 1.00 91.31 116 PRO A CA 1
ATOM 912 C C . PRO A 1 116 ? 11.681 -9.219 -8.066 1.00 91.31 116 PRO A C 1
ATOM 914 O O . PRO A 1 116 ? 12.686 -9.917 -8.146 1.00 91.31 116 PRO A O 1
ATOM 917 N N . PHE A 1 117 ? 11.525 -8.318 -7.089 1.00 94.19 117 PHE A N 1
ATOM 918 C CA . PHE A 1 117 ? 12.551 -7.990 -6.086 1.00 94.19 117 PHE A CA 1
ATOM 919 C C . PHE A 1 117 ? 12.222 -8.516 -4.675 1.00 94.19 117 PHE A C 1
ATOM 921 O O . PHE A 1 117 ? 12.711 -7.994 -3.664 1.00 94.19 117 PHE A O 1
ATOM 928 N N . ILE A 1 118 ? 11.363 -9.533 -4.601 1.00 95.56 118 ILE A N 1
ATOM 929 C CA . ILE A 1 118 ? 10.969 -10.206 -3.360 1.00 95.56 118 ILE A CA 1
ATOM 930 C C . ILE A 1 118 ? 11.732 -11.524 -3.241 1.00 95.56 118 ILE A C 1
ATOM 932 O O . ILE A 1 118 ? 11.852 -12.260 -4.217 1.00 95.56 118 ILE A O 1
ATOM 936 N N . ASN A 1 119 ? 12.261 -11.797 -2.050 1.00 96.19 119 ASN A N 1
ATOM 937 C CA . ASN A 1 119 ? 13.044 -12.990 -1.750 1.00 96.19 119 ASN A CA 1
ATOM 938 C C . ASN A 1 119 ? 12.375 -13.871 -0.682 1.00 96.19 119 ASN A C 1
ATOM 940 O O . ASN A 1 119 ? 11.508 -13.417 0.070 1.00 96.19 119 ASN A O 1
ATOM 944 N N . ASP A 1 120 ? 12.831 -15.118 -0.583 1.00 97.31 120 ASP A N 1
ATOM 945 C CA . ASP A 1 120 ? 12.267 -16.125 0.325 1.00 97.31 120 ASP A CA 1
ATOM 946 C C . ASP A 1 120 ? 12.363 -15.728 1.805 1.00 97.31 120 ASP A C 1
ATOM 948 O O . ASP A 1 120 ? 11.465 -16.027 2.591 1.00 97.31 120 ASP A O 1
ATOM 952 N N . GLU A 1 121 ? 13.426 -15.019 2.195 1.00 97.50 121 GLU A N 1
ATOM 953 C CA . GLU A 1 121 ? 13.618 -14.541 3.568 1.00 97.50 121 GLU A CA 1
ATOM 954 C C . GLU A 1 121 ? 12.478 -13.612 4.003 1.00 97.50 121 GLU A C 1
ATOM 956 O O . GLU A 1 121 ? 11.883 -13.805 5.067 1.00 97.50 121 GLU A O 1
ATOM 961 N N . SER A 1 122 ? 12.117 -12.646 3.155 1.00 97.31 122 SER A N 1
ATOM 962 C CA . SER A 1 122 ? 11.022 -11.717 3.440 1.00 97.31 122 SER A CA 1
ATOM 963 C C . SER A 1 122 ? 9.661 -12.415 3.509 1.00 97.31 122 SER A C 1
ATOM 965 O O . SER A 1 122 ? 8.836 -12.080 4.361 1.00 97.31 122 SER A O 1
ATOM 967 N N . ILE A 1 123 ? 9.447 -13.451 2.692 1.00 96.88 123 ILE A N 1
ATOM 968 C CA . ILE A 1 123 ? 8.242 -14.286 2.758 1.00 96.88 123 ILE A CA 1
ATOM 969 C C . ILE A 1 123 ? 8.206 -15.088 4.065 1.00 96.88 123 ILE A C 1
ATOM 971 O O . ILE A 1 123 ? 7.170 -15.144 4.726 1.00 96.88 123 ILE A O 1
ATOM 975 N N . CYS A 1 124 ? 9.339 -15.647 4.501 1.00 97.00 124 CYS A N 1
ATOM 976 C CA . CYS A 1 124 ? 9.424 -16.341 5.786 1.00 97.00 124 CYS A CA 1
ATOM 977 C C . CYS A 1 124 ? 9.104 -15.409 6.962 1.00 97.00 124 CYS A C 1
ATOM 979 O O . CYS A 1 124 ? 8.489 -15.842 7.937 1.00 97.00 124 CYS A O 1
ATOM 981 N N 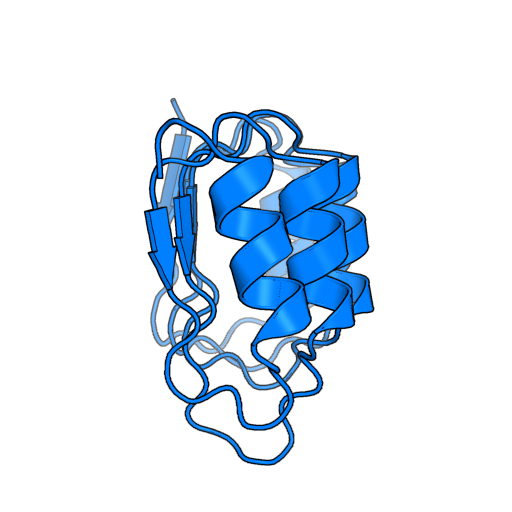. MET A 1 125 ? 9.499 -14.134 6.886 1.00 96.94 125 MET A N 1
ATOM 982 C CA . MET A 1 125 ? 9.127 -13.135 7.893 1.00 96.94 125 MET A CA 1
ATOM 983 C C . MET A 1 125 ? 7.620 -12.883 7.922 1.00 96.94 125 MET A C 1
ATOM 985 O O . MET A 1 125 ? 7.041 -12.859 9.005 1.00 96.94 125 MET A O 1
ATOM 989 N N . ILE A 1 126 ? 6.973 -12.769 6.760 1.00 96.00 126 ILE A N 1
ATOM 990 C CA . ILE A 1 126 ? 5.514 -12.638 6.677 1.00 96.00 126 ILE A CA 1
ATOM 991 C C . ILE A 1 126 ? 4.807 -13.821 7.344 1.00 96.00 126 ILE A C 1
ATOM 993 O O . ILE A 1 126 ? 3.959 -13.604 8.203 1.00 96.00 126 ILE A O 1
ATOM 997 N N . VAL A 1 127 ? 5.187 -15.059 7.010 1.00 95.38 127 VAL A N 1
ATOM 998 C CA . VAL A 1 127 ? 4.551 -16.272 7.563 1.00 95.38 127 VAL A CA 1
ATOM 999 C C . VAL A 1 127 ? 4.709 -16.355 9.086 1.00 95.38 127 VAL A C 1
ATOM 1001 O O . VAL A 1 127 ? 3.818 -16.836 9.780 1.00 95.38 127 VAL A O 1
ATOM 1004 N N . ARG A 1 128 ? 5.836 -15.878 9.629 1.00 96.44 128 ARG A N 1
ATOM 1005 C CA . ARG A 1 128 ? 6.090 -15.872 11.079 1.00 96.44 128 ARG A CA 1
ATOM 1006 C C . ARG A 1 128 ? 5.327 -14.773 11.814 1.00 96.44 128 ARG A C 1
ATOM 1008 O O . ARG A 1 128 ? 4.909 -14.996 12.947 1.00 96.44 128 ARG A O 1
ATOM 1015 N N . SER A 1 129 ? 5.189 -13.597 11.207 1.00 97.06 129 SER A N 1
ATOM 1016 C CA . SER A 1 129 ? 4.605 -12.427 11.872 1.00 97.06 129 SER A CA 1
ATOM 1017 C C . SER A 1 129 ? 3.092 -12.300 11.682 1.00 97.06 129 SER A C 1
ATOM 1019 O O . SER A 1 129 ? 2.405 -11.827 12.585 1.00 97.06 129 SER A O 1
ATOM 1021 N N . CYS A 1 130 ? 2.562 -12.713 10.529 1.00 96.06 130 CYS A N 1
ATOM 1022 C CA . CYS A 1 130 ? 1.147 -12.609 10.178 1.00 96.06 130 CYS A CA 1
ATOM 1023 C C . CYS A 1 130 ? 0.478 -13.984 10.300 1.00 96.06 130 CYS A C 1
ATOM 1025 O O . CYS A 1 130 ? 0.268 -14.679 9.313 1.00 96.06 130 CYS A O 1
ATOM 1027 N N . VAL A 1 131 ? 0.139 -14.389 11.524 1.00 94.44 131 VAL A N 1
ATOM 1028 C CA . VAL A 1 131 ? -0.355 -15.751 11.828 1.00 94.44 131 VAL A CA 1
ATOM 1029 C C . VAL A 1 131 ? -1.754 -16.070 11.285 1.00 94.44 131 VAL A C 1
ATOM 1031 O O . VAL A 1 131 ? -2.183 -17.218 11.346 1.00 94.44 131 VAL A O 1
ATOM 1034 N N . ASN A 1 132 ? -2.474 -15.060 10.792 1.00 93.56 132 ASN A N 1
ATOM 1035 C CA . ASN A 1 132 ? -3.821 -15.198 10.233 1.00 93.56 132 ASN A CA 1
ATOM 1036 C C . ASN A 1 132 ? -3.846 -15.144 8.693 1.00 93.56 132 ASN A C 1
ATOM 1038 O O . ASN A 1 132 ? -4.937 -15.040 8.128 1.00 93.56 132 ASN A O 1
ATOM 1042 N N . LEU A 1 133 ? -2.673 -15.129 8.050 1.00 90.06 133 LEU A N 1
ATOM 1043 C CA . LEU A 1 133 ? -2.505 -14.964 6.606 1.00 90.06 133 LEU A CA 1
ATOM 1044 C C . LEU A 1 133 ? -2.796 -16.242 5.811 1.00 90.06 133 LEU A C 1
ATOM 1046 O O . LEU A 1 133 ? -2.449 -17.339 6.303 1.00 90.06 133 LEU A O 1
#